Protein AF-A0A1C3VE33-F1 (afdb_monomer)

pLDDT: mean 73.62, std 24.29, range [30.8, 96.94]

Mean predicted aligned error: 16.31 Å

Structure (mmCIF, N/CA/C/O backbone):
data_AF-A0A1C3VE33-F1
#
_entry.id   AF-A0A1C3VE33-F1
#
loop_
_atom_site.group_PDB
_atom_site.id
_atom_site.type_symbol
_atom_site.label_atom_id
_atom_site.label_alt_id
_atom_site.label_comp_id
_atom_site.label_asym_id
_atom_site.label_entity_id
_atom_site.label_seq_id
_atom_site.pdbx_PDB_ins_code
_atom_site.Cartn_x
_atom_site.Cartn_y
_atom_site.Cartn_z
_atom_site.occupancy
_atom_site.B_iso_or_equiv
_atom_site.auth_seq_id
_atom_site.auth_comp_id
_atom_site.auth_asym_id
_atom_site.auth_atom_id
_atom_site.pdbx_PDB_model_num
ATOM 1 N N . MET A 1 1 ? -16.457 -11.056 6.635 1.00 64.19 1 MET A N 1
ATOM 2 C CA . MET A 1 1 ? -15.961 -9.677 6.479 1.00 64.19 1 MET A CA 1
ATOM 3 C C . MET A 1 1 ? -16.441 -9.093 5.156 1.00 64.19 1 MET A C 1
ATOM 5 O O . MET A 1 1 ? -16.398 -9.796 4.153 1.00 64.19 1 MET A O 1
ATOM 9 N N . ARG A 1 2 ? -16.876 -7.827 5.147 1.00 84.69 2 ARG A N 1
ATOM 10 C CA . ARG A 1 2 ? -17.023 -7.018 3.928 1.00 84.69 2 ARG A CA 1
ATOM 11 C C . ARG A 1 2 ? -16.280 -5.701 4.149 1.00 84.69 2 ARG A C 1
ATOM 13 O O . ARG A 1 2 ? -16.686 -4.940 5.015 1.00 84.69 2 ARG A O 1
ATOM 20 N N . VAL A 1 3 ? -15.225 -5.461 3.381 1.00 91.50 3 VAL A N 1
ATOM 21 C CA . VAL A 1 3 ? -14.488 -4.187 3.340 1.00 91.50 3 VAL A CA 1
ATOM 22 C C . VAL A 1 3 ? -14.516 -3.704 1.902 1.00 91.50 3 VAL A C 1
ATOM 24 O O . VAL A 1 3 ? -14.517 -4.529 0.980 1.00 91.50 3 VAL A O 1
ATOM 27 N N . LYS A 1 4 ? -14.608 -2.391 1.683 1.00 94.19 4 LYS A N 1
ATOM 28 C CA . LYS A 1 4 ? -14.566 -1.861 0.321 1.00 94.19 4 LYS A CA 1
ATOM 29 C C . LYS A 1 4 ? -13.131 -1.925 -0.179 1.00 94.19 4 LYS A C 1
ATOM 31 O O . LYS A 1 4 ? -12.193 -1.649 0.557 1.00 94.19 4 LYS A O 1
ATOM 36 N N . PHE A 1 5 ? -12.971 -2.223 -1.463 1.00 94.62 5 PHE A N 1
ATOM 37 C CA . PHE A 1 5 ? -11.652 -2.206 -2.091 1.00 94.62 5 PHE A CA 1
ATOM 38 C C . PHE A 1 5 ? -10.959 -0.843 -1.944 1.00 94.62 5 PHE A C 1
ATOM 40 O O . PHE A 1 5 ? -9.763 -0.808 -1.703 1.00 94.62 5 PHE A O 1
ATOM 47 N N . GLY A 1 6 ? -11.713 0.261 -2.023 1.00 96.31 6 GLY A N 1
ATOM 48 C CA . GLY A 1 6 ? -11.167 1.607 -1.824 1.00 96.31 6 GLY A CA 1
ATOM 49 C C . GLY A 1 6 ? -10.518 1.804 -0.452 1.00 96.31 6 GLY A C 1
ATOM 50 O O . GLY A 1 6 ? -9.450 2.396 -0.382 1.00 96.31 6 GLY A O 1
ATOM 51 N N . ASP A 1 7 ? -11.103 1.241 0.608 1.00 95.00 7 ASP A N 1
ATOM 52 C CA . ASP A 1 7 ? -10.560 1.357 1.968 1.00 95.00 7 ASP A CA 1
ATOM 53 C C . ASP A 1 7 ? -9.249 0.557 2.094 1.00 95.00 7 ASP A C 1
ATOM 55 O O . ASP A 1 7 ? -8.273 1.033 2.668 1.00 95.00 7 ASP A O 1
ATOM 59 N N . ILE A 1 8 ? -9.197 -0.639 1.490 1.00 95.19 8 ILE A N 1
ATOM 60 C CA . ILE A 1 8 ? -7.975 -1.458 1.429 1.00 95.19 8 ILE A CA 1
ATOM 61 C C . ILE A 1 8 ? -6.890 -0.778 0.589 1.00 95.19 8 ILE A C 1
ATOM 63 O O . ILE A 1 8 ? -5.727 -0.798 0.977 1.00 95.19 8 ILE A O 1
ATOM 67 N N . LEU A 1 9 ? -7.255 -0.178 -0.548 1.00 94.81 9 LEU A N 1
ATOM 68 C CA . LEU A 1 9 ? -6.316 0.532 -1.413 1.00 94.81 9 LEU A CA 1
ATOM 69 C C . LEU A 1 9 ? -5.712 1.737 -0.693 1.00 94.81 9 LEU A C 1
ATOM 71 O O . LEU A 1 9 ? -4.499 1.901 -0.715 1.00 94.81 9 LEU A O 1
ATOM 75 N N . GLN A 1 10 ? -6.534 2.528 -0.005 1.00 93.81 10 GLN A N 1
ATOM 76 C CA . GLN A 1 10 ? -6.047 3.637 0.809 1.00 93.81 10 GLN A CA 1
ATOM 77 C C . GLN A 1 10 ? -5.071 3.137 1.884 1.00 93.81 10 GLN A C 1
ATOM 79 O O . GLN A 1 10 ? -3.992 3.694 2.056 1.00 93.81 10 GLN A O 1
ATOM 84 N N . ALA A 1 11 ? -5.405 2.051 2.580 1.00 94.38 11 ALA A N 1
ATOM 85 C CA . ALA A 1 11 ? -4.533 1.490 3.606 1.00 94.38 11 ALA A CA 1
ATOM 86 C C . ALA 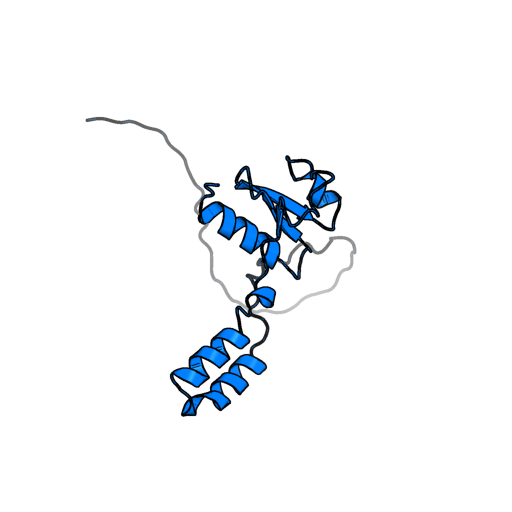A 1 11 ? -3.218 0.917 3.048 1.00 94.38 11 ALA A C 1
ATOM 88 O O . ALA A 1 11 ? -2.178 1.018 3.702 1.00 94.38 11 ALA A O 1
ATOM 89 N N . PHE A 1 12 ? -3.249 0.361 1.833 1.00 94.56 12 PHE A N 1
ATOM 90 C CA . PHE A 1 12 ? -2.055 -0.024 1.081 1.00 94.56 12 PHE A CA 1
ATOM 91 C C . PHE A 1 12 ? -1.199 1.199 0.736 1.00 94.56 12 PHE A C 1
ATOM 93 O O . PHE A 1 12 ? 0.005 1.175 0.965 1.00 94.56 12 PHE A O 1
ATOM 100 N N . GLU A 1 13 ? -1.810 2.281 0.245 1.00 92.44 13 GLU A N 1
ATOM 101 C CA . GLU A 1 13 ? -1.097 3.525 -0.059 1.00 92.44 13 GLU A CA 1
ATOM 102 C C . GLU A 1 13 ? -0.367 4.051 1.178 1.00 92.44 13 GLU A C 1
ATOM 104 O O . GLU A 1 13 ? 0.803 4.391 1.067 1.00 92.44 13 GLU A O 1
ATOM 109 N N . PHE A 1 14 ? -0.996 4.030 2.360 1.00 91.50 14 PHE A N 1
ATOM 110 C CA . PHE A 1 14 ? -0.343 4.417 3.616 1.00 91.50 14 PHE A CA 1
ATOM 111 C C . PHE A 1 14 ? 0.820 3.497 4.010 1.00 91.50 14 PHE A C 1
ATOM 113 O O . PHE A 1 14 ? 1.886 4.003 4.364 1.00 91.50 14 PHE A O 1
ATOM 120 N N . ALA A 1 15 ? 0.659 2.174 3.893 1.00 90.88 15 ALA A N 1
ATOM 121 C CA . ALA A 1 15 ? 1.753 1.222 4.123 1.00 90.88 15 ALA A CA 1
ATOM 122 C C . ALA A 1 15 ? 2.933 1.437 3.150 1.00 90.88 15 ALA A C 1
ATOM 124 O O . ALA A 1 15 ? 4.096 1.178 3.476 1.00 90.88 15 ALA A O 1
ATOM 125 N N . ASP A 1 16 ? 2.650 1.959 1.954 1.00 89.94 16 ASP A N 1
ATOM 126 C CA . ASP A 1 16 ? 3.633 2.177 0.896 1.00 89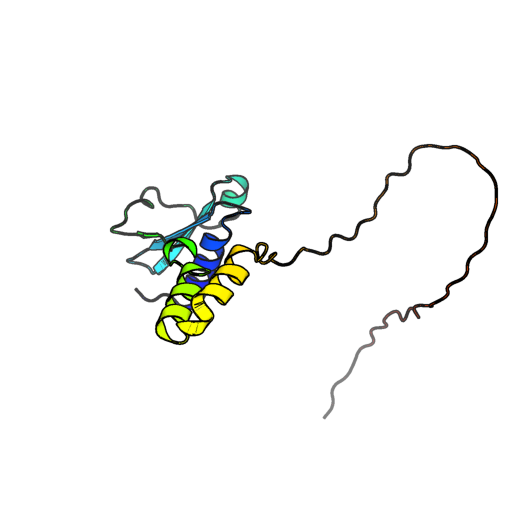.94 16 ASP A CA 1
ATOM 127 C C . ASP A 1 16 ? 4.335 3.550 0.937 1.00 89.94 16 ASP A C 1
ATOM 129 O O . ASP A 1 16 ? 5.292 3.775 0.197 1.00 89.94 16 ASP A O 1
ATOM 133 N N . ILE A 1 17 ? 3.968 4.451 1.863 1.00 83.50 17 ILE A N 1
ATOM 134 C CA . ILE A 1 17 ? 4.669 5.745 2.086 1.00 83.50 17 ILE A CA 1
ATOM 135 C C . ILE A 1 17 ? 6.098 5.548 2.657 1.00 83.50 17 ILE A C 1
ATOM 137 O O . ILE A 1 17 ? 6.853 6.509 2.841 1.00 83.50 17 ILE A O 1
ATOM 141 N N . SER A 1 18 ? 6.499 4.289 2.863 1.00 66.56 18 SER A N 1
ATOM 142 C CA . SER A 1 18 ? 7.839 3.782 3.174 1.00 66.56 18 SER A CA 1
ATOM 143 C C . SER A 1 18 ? 8.987 4.616 2.564 1.00 66.56 18 SER A C 1
ATOM 145 O O . SER A 1 18 ? 9.465 4.354 1.455 1.00 66.56 18 SER A O 1
ATOM 147 N N . GLY A 1 19 ? 9.476 5.610 3.312 1.00 66.00 19 GLY A N 1
ATOM 148 C CA . GLY A 1 19 ? 10.522 6.547 2.876 1.00 66.00 19 GLY A CA 1
ATOM 149 C C . GLY A 1 19 ? 10.347 7.983 3.380 1.00 66.00 19 GLY A C 1
ATOM 150 O O . GLY A 1 19 ? 11.313 8.744 3.370 1.00 66.00 19 GLY A O 1
ATOM 151 N N . ILE A 1 20 ? 9.144 8.345 3.835 1.00 73.00 20 ILE A N 1
ATOM 152 C CA . ILE A 1 20 ? 8.879 9.610 4.546 1.00 73.00 20 ILE A CA 1
ATOM 153 C C . ILE A 1 20 ? 8.529 9.316 6.007 1.00 73.00 20 ILE A C 1
ATOM 155 O O . ILE A 1 20 ? 9.088 9.939 6.905 1.00 73.00 20 ILE A O 1
ATOM 159 N N . VAL A 1 21 ? 7.640 8.345 6.223 1.00 82.50 21 VAL A N 1
ATOM 160 C CA . VAL A 1 21 ? 7.182 7.868 7.533 1.00 82.50 21 VAL A CA 1
ATOM 161 C C . VAL A 1 21 ? 6.996 6.357 7.443 1.00 82.50 21 VAL A C 1
ATOM 163 O O . VAL A 1 21 ? 6.534 5.856 6.415 1.00 82.50 21 VAL A O 1
ATOM 166 N N . GLU A 1 22 ? 7.355 5.632 8.498 1.00 87.56 22 GLU A N 1
ATOM 167 C CA . GLU A 1 22 ? 7.027 4.214 8.630 1.00 87.56 22 GLU A CA 1
ATOM 168 C C . GLU A 1 22 ? 5.599 4.072 9.172 1.00 87.56 22 GLU A C 1
ATOM 170 O O . GLU A 1 22 ? 5.289 4.514 10.280 1.00 87.56 22 GLU A O 1
ATOM 175 N N . CYS A 1 23 ? 4.719 3.493 8.355 1.00 91.06 23 CYS A N 1
ATOM 176 C CA . CYS A 1 23 ? 3.327 3.229 8.695 1.00 91.06 23 CYS A CA 1
ATOM 177 C C . CYS A 1 23 ? 3.025 1.753 8.432 1.00 91.06 23 CYS A C 1
ATOM 179 O O . CYS A 1 23 ? 3.227 1.259 7.321 1.00 91.06 23 CYS A O 1
ATOM 181 N N . ARG A 1 24 ? 2.539 1.045 9.450 1.00 92.50 24 ARG A N 1
ATOM 182 C CA . ARG A 1 24 ? 1.988 -0.304 9.319 1.00 92.50 24 ARG A CA 1
ATOM 183 C C . ARG A 1 24 ? 0.476 -0.215 9.376 1.00 92.50 24 ARG A C 1
ATOM 185 O O . ARG A 1 24 ? -0.077 0.418 10.270 1.00 92.50 24 ARG A O 1
ATOM 192 N N . THR A 1 25 ? -0.198 -0.856 8.431 1.00 94.56 25 THR A N 1
ATOM 193 C CA . THR A 1 25 ? -1.660 -0.864 8.384 1.00 94.56 25 THR A CA 1
ATOM 194 C C . THR A 1 25 ? -2.184 -2.279 8.563 1.00 94.56 25 THR A C 1
ATOM 196 O O . THR A 1 25 ? -1.612 -3.246 8.059 1.00 94.56 25 THR A O 1
ATOM 199 N N . PHE A 1 26 ? -3.266 -2.413 9.324 1.00 95.44 26 PHE A N 1
ATOM 200 C CA . PHE A 1 26 ? -3.821 -3.702 9.726 1.00 95.44 26 PHE A CA 1
ATOM 201 C C . PHE A 1 26 ? -5.314 -3.738 9.444 1.00 95.44 26 PHE A C 1
ATOM 203 O O . PHE A 1 26 ? -6.023 -2.790 9.760 1.00 95.44 26 PHE A O 1
ATOM 210 N N . VAL A 1 27 ? -5.821 -4.847 8.912 1.00 95.56 27 VAL A N 1
ATOM 211 C CA . VAL A 1 27 ? -7.260 -5.083 8.756 1.00 95.56 27 VAL A CA 1
ATOM 212 C C . VAL A 1 27 ? -7.731 -6.180 9.707 1.00 95.56 27 VAL A C 1
ATOM 214 O O . VAL A 1 27 ? -7.233 -7.305 9.694 1.00 95.56 27 VAL A O 1
ATOM 217 N N . CYS A 1 28 ? -8.733 -5.882 10.531 1.00 95.12 28 CYS A N 1
ATOM 218 C CA . CYS A 1 28 ? -9.346 -6.861 11.422 1.00 95.12 28 CYS A CA 1
ATOM 219 C C . CYS A 1 28 ? -10.165 -7.876 10.619 1.00 95.12 28 CYS A C 1
ATOM 221 O O . CYS A 1 28 ? -11.164 -7.521 9.996 1.00 95.12 28 CYS A O 1
ATOM 223 N N . ARG A 1 29 ? -9.806 -9.159 10.703 1.00 93.19 29 ARG A N 1
ATOM 224 C CA . ARG A 1 29 ? -10.397 -10.308 9.993 1.00 93.19 29 ARG A CA 1
ATOM 225 C C . ARG A 1 29 ? -11.888 -10.516 10.276 1.00 93.19 29 ARG A C 1
ATOM 227 O O . ARG A 1 29 ? -12.617 -11.064 9.444 1.00 93.19 29 ARG A O 1
ATOM 234 N N . GLN A 1 30 ? -12.349 -10.059 11.436 1.00 92.50 30 GLN A N 1
ATOM 235 C CA . GLN A 1 30 ? -13.725 -10.229 11.892 1.00 92.50 30 GLN A CA 1
ATOM 236 C C . GLN A 1 30 ? -14.611 -9.053 11.468 1.00 92.50 30 GLN A C 1
ATOM 238 O O . GLN A 1 30 ? -15.656 -9.262 10.845 1.00 92.50 30 GLN A O 1
ATOM 243 N N . THR A 1 31 ? -14.176 -7.823 11.755 1.00 92.62 31 THR A N 1
ATOM 244 C CA . THR A 1 31 ? -14.980 -6.605 11.560 1.00 92.62 31 THR A CA 1
ATOM 245 C C . THR A 1 31 ? -14.742 -5.945 10.206 1.00 92.62 31 THR A C 1
ATOM 247 O O . THR A 1 31 ? -15.655 -5.334 9.657 1.00 92.62 31 THR A O 1
ATOM 250 N N . GLY A 1 32 ? -13.546 -6.101 9.637 1.00 92.75 32 GLY A N 1
ATOM 251 C CA . GLY A 1 32 ? -13.097 -5.356 8.465 1.00 92.75 32 GLY A CA 1
ATOM 252 C C . GLY A 1 32 ? -12.607 -3.938 8.771 1.00 92.75 32 GLY A C 1
ATOM 253 O O . GLY A 1 32 ? -12.319 -3.192 7.841 1.00 92.75 32 GLY A O 1
ATOM 254 N N . LYS A 1 33 ? -12.518 -3.556 10.050 1.00 94.06 33 LYS A N 1
ATOM 255 C CA . LYS A 1 33 ? -11.943 -2.271 10.461 1.00 94.06 33 LYS A CA 1
ATOM 256 C C . LYS A 1 33 ? -10.447 -2.237 10.141 1.00 94.06 33 LYS A C 1
ATOM 258 O O . LYS A 1 33 ? -9.777 -3.262 10.280 1.00 94.06 33 LYS A O 1
ATOM 263 N N . ILE A 1 34 ? -9.962 -1.079 9.707 1.00 94.88 34 ILE A N 1
ATOM 264 C CA . ILE A 1 34 ? -8.559 -0.839 9.374 1.00 94.88 34 ILE A CA 1
ATOM 265 C C . ILE A 1 34 ? -7.949 0.028 10.473 1.00 94.88 34 ILE A C 1
ATOM 267 O O . ILE A 1 34 ? -8.594 0.976 10.906 1.00 94.88 34 ILE A O 1
ATOM 271 N N . TYR A 1 35 ? -6.740 -0.313 10.902 1.00 95.19 35 TYR A N 1
ATOM 272 C CA . TYR A 1 35 ? -5.958 0.409 11.900 1.00 95.19 35 TYR A CA 1
ATOM 273 C C . TYR A 1 35 ? -4.633 0.859 11.294 1.00 95.19 35 TYR A C 1
ATOM 275 O O . TYR A 1 35 ? -4.039 0.125 10.494 1.00 95.19 35 TYR A O 1
ATOM 283 N N . TYR A 1 36 ? -4.166 2.035 11.706 1.00 93.50 36 TYR A N 1
ATOM 284 C CA . TYR A 1 36 ? -2.916 2.631 11.251 1.00 93.50 36 TYR A CA 1
ATOM 285 C C . TYR A 1 36 ? -1.966 2.798 12.432 1.00 93.50 36 TYR A C 1
ATOM 287 O O . TYR A 1 36 ? -2.275 3.482 13.405 1.00 93.50 36 TYR A O 1
ATOM 295 N N . GLN A 1 37 ? -0.804 2.167 12.331 1.00 92.56 37 GLN A N 1
ATOM 296 C CA . GLN A 1 37 ? 0.276 2.276 13.295 1.00 92.56 37 GLN A CA 1
ATOM 297 C C . GLN A 1 37 ? 1.410 3.080 12.673 1.00 92.56 37 GLN A C 1
ATOM 299 O O . GLN A 1 37 ? 2.037 2.637 11.710 1.00 92.56 37 GLN A O 1
ATOM 304 N N . PHE A 1 38 ? 1.680 4.250 13.224 1.00 90.88 38 PHE A N 1
ATOM 305 C CA . PHE A 1 38 ? 2.808 5.085 12.847 1.00 90.88 38 PHE A CA 1
ATOM 306 C C . PHE A 1 38 ? 3.943 4.878 13.844 1.00 90.88 38 PHE A C 1
ATOM 308 O O . PHE A 1 38 ? 3.710 4.793 15.045 1.00 90.88 38 PHE A O 1
ATOM 315 N N . ASP A 1 39 ? 5.181 4.835 13.356 1.00 88.06 39 ASP A N 1
ATOM 316 C CA . ASP A 1 39 ? 6.361 4.769 14.235 1.00 88.06 39 ASP A CA 1
ATOM 317 C C . ASP A 1 39 ? 6.602 6.093 14.993 1.00 88.06 39 ASP A C 1
ATOM 319 O O . ASP A 1 39 ? 7.336 6.149 15.975 1.00 88.06 39 ASP A O 1
ATOM 323 N N . GLN A 1 40 ? 5.974 7.186 14.545 1.00 86.62 40 GLN A N 1
ATOM 324 C CA . GLN A 1 40 ? 6.078 8.495 15.184 1.00 86.62 40 GLN A CA 1
ATOM 325 C C . GLN A 1 40 ? 4.828 8.804 16.018 1.00 86.62 40 GLN A C 1
ATOM 327 O O . GLN A 1 40 ? 3.739 8.966 15.464 1.00 86.62 40 GLN A O 1
ATOM 332 N N . ASP A 1 41 ? 5.005 8.981 17.331 1.00 85.00 41 ASP A N 1
ATOM 333 C CA . ASP A 1 41 ? 3.914 9.251 18.284 1.00 85.00 41 ASP A CA 1
ATOM 334 C C . ASP A 1 41 ? 3.051 10.461 17.887 1.00 85.00 41 ASP A C 1
ATOM 336 O O . ASP A 1 41 ? 1.828 10.422 17.968 1.00 85.00 41 ASP A O 1
ATOM 340 N N . ASN A 1 42 ? 3.673 11.528 17.376 1.00 87.38 42 ASN A N 1
ATOM 341 C CA . ASN A 1 42 ? 2.965 12.736 16.939 1.00 87.38 42 ASN A CA 1
ATOM 342 C C . ASN A 1 42 ? 2.023 12.504 15.745 1.00 87.38 42 ASN A C 1
ATOM 344 O O . ASN A 1 42 ? 1.104 13.292 15.543 1.00 87.38 42 ASN A O 1
ATOM 348 N N . LEU A 1 43 ? 2.280 11.480 14.927 1.00 86.56 43 LEU A N 1
ATOM 349 C CA . LEU A 1 43 ? 1.388 11.054 13.853 1.00 86.56 43 LEU A CA 1
ATOM 350 C C . LEU A 1 43 ? 0.353 10.061 14.374 1.00 86.56 43 LEU A C 1
ATOM 352 O O . LEU A 1 43 ? -0.780 10.089 13.906 1.00 86.56 43 LEU A O 1
ATOM 356 N N . GLN A 1 44 ? 0.718 9.227 15.349 1.00 90.56 44 GLN A N 1
ATOM 357 C CA . GLN A 1 44 ? -0.217 8.309 15.990 1.00 90.56 44 GLN A CA 1
ATOM 358 C C . GLN A 1 44 ? -1.344 9.054 16.721 1.00 90.56 44 GLN A C 1
ATOM 360 O O . GLN A 1 44 ? -2.486 8.619 16.655 1.00 90.56 44 GLN A O 1
ATOM 365 N N . GLU A 1 45 ? -1.056 10.203 17.342 1.00 86.00 45 GLU A N 1
ATOM 366 C CA . GLU A 1 45 ? -2.062 11.078 17.973 1.00 86.00 45 GLU A CA 1
ATOM 367 C C . GLU A 1 45 ? -3.068 11.698 16.983 1.00 86.00 45 GLU A C 1
ATOM 369 O O . GLU A 1 45 ? -4.099 12.221 17.405 1.00 86.00 45 GLU A O 1
ATOM 374 N N . LEU A 1 46 ? -2.772 11.686 15.676 1.00 85.75 46 LEU A N 1
ATOM 375 C CA . LEU A 1 46 ? -3.694 12.155 14.633 1.00 85.75 46 LEU A CA 1
ATOM 376 C C . LEU A 1 46 ? -4.698 11.077 14.209 1.00 85.75 46 LEU A C 1
ATOM 378 O O . LEU A 1 46 ? -5.628 11.389 13.466 1.00 85.75 46 LEU A O 1
ATOM 382 N N . GLU A 1 47 ? -4.483 9.828 14.625 1.00 86.50 47 GLU A N 1
ATOM 383 C CA . GLU A 1 47 ? -5.463 8.758 14.475 1.00 86.50 47 GLU A CA 1
ATOM 384 C C . GLU A 1 47 ? -6.535 8.913 15.563 1.00 86.50 47 GLU A C 1
ATOM 386 O O . GLU A 1 47 ? -6.230 9.015 16.751 1.00 86.50 47 GLU A O 1
ATOM 391 N N . ASP A 1 48 ? -7.797 8.933 15.143 1.00 81.75 48 ASP A N 1
ATOM 392 C CA . ASP A 1 48 ? -8.954 8.960 16.035 1.00 81.75 48 ASP A CA 1
ATOM 393 C C . ASP A 1 48 ? -9.148 7.604 16.748 1.00 81.75 48 ASP A C 1
ATOM 395 O O . ASP A 1 48 ? -9.728 7.541 17.836 1.00 81.75 48 ASP A O 1
ATOM 399 N N . ASP A 1 49 ? -8.690 6.510 16.135 1.00 83.56 49 ASP A N 1
ATOM 400 C CA . ASP A 1 49 ? -8.818 5.147 16.626 1.00 83.56 49 ASP A CA 1
ATOM 401 C C . ASP A 1 49 ? -7.557 4.680 17.368 1.00 83.56 49 ASP A C 1
ATOM 403 O O . ASP A 1 49 ? -6.479 4.502 16.798 1.00 83.56 49 ASP A O 1
ATOM 407 N N . GLU A 1 50 ? -7.724 4.382 18.657 1.00 87.06 50 GLU A N 1
ATOM 408 C CA . GLU A 1 50 ? -6.679 3.760 19.469 1.00 87.06 50 GLU A CA 1
ATOM 409 C C . GLU A 1 50 ? -6.349 2.347 18.960 1.00 87.06 50 GLU A C 1
ATOM 411 O O . GLU A 1 50 ? -7.235 1.552 18.609 1.00 87.06 50 GLU A O 1
ATOM 416 N N . LEU A 1 51 ? -5.052 2.031 18.935 1.00 91.56 51 LEU A N 1
ATOM 417 C CA . LEU A 1 51 ? -4.572 0.713 18.548 1.00 91.56 51 LEU A CA 1
ATOM 418 C C . LEU A 1 51 ? -4.946 -0.328 19.618 1.00 91.56 51 LEU A C 1
ATOM 420 O O . LEU A 1 51 ? -4.631 -0.133 20.790 1.00 91.56 51 LEU A O 1
ATOM 424 N N . PRO A 1 52 ? -5.561 -1.460 19.242 1.00 93.06 52 PRO A N 1
ATOM 425 C CA . PRO A 1 52 ? -5.808 -2.555 20.173 1.00 93.06 52 PRO A CA 1
ATOM 426 C C . PRO A 1 52 ? -4.504 -3.141 20.734 1.00 93.06 52 PRO A C 1
ATOM 428 O O . PRO A 1 52 ? -3.549 -3.351 19.987 1.00 93.06 52 PRO A O 1
ATOM 431 N N . ASP A 1 53 ? -4.499 -3.530 22.013 1.00 92.12 53 ASP A N 1
ATOM 432 C CA . ASP A 1 53 ? -3.354 -4.210 22.650 1.00 92.12 53 ASP A CA 1
ATOM 433 C C . ASP A 1 53 ? -2.975 -5.537 21.960 1.00 92.12 53 ASP A C 1
ATOM 435 O O . ASP A 1 53 ? -1.851 -6.021 22.084 1.00 92.12 53 ASP A O 1
ATOM 439 N N . ASP A 1 54 ? -3.923 -6.155 21.246 1.00 94.50 54 ASP A N 1
ATOM 440 C CA . ASP A 1 54 ? -3.760 -7.433 20.553 1.00 94.50 54 ASP A CA 1
ATOM 441 C C . ASP A 1 54 ? -3.525 -7.297 19.039 1.00 94.50 54 ASP A C 1
ATOM 443 O O . ASP A 1 54 ? -3.711 -8.269 18.308 1.00 94.50 54 ASP A O 1
ATOM 447 N N . ILE A 1 55 ? -3.109 -6.120 18.557 1.00 93.88 55 ILE A N 1
ATOM 448 C CA . ILE A 1 55 ? -2.931 -5.826 17.123 1.00 93.88 55 ILE A CA 1
ATOM 449 C C . ILE A 1 55 ? -1.965 -6.782 16.398 1.00 93.88 55 ILE A C 1
ATOM 451 O O . ILE A 1 55 ? -2.145 -7.063 15.215 1.00 93.88 55 ILE A O 1
ATOM 455 N N . GLU A 1 56 ? -0.986 -7.332 17.120 1.00 92.38 56 GLU A N 1
ATOM 456 C CA . GLU A 1 56 ? 0.017 -8.281 16.610 1.00 92.38 56 GLU A CA 1
ATOM 457 C C . GLU A 1 56 ? -0.534 -9.720 16.455 1.00 92.38 56 GLU A C 1
ATOM 459 O O . GLU A 1 56 ? 0.171 -10.627 16.013 1.00 92.38 56 GLU A O 1
ATOM 464 N N . ASP A 1 57 ? -1.795 -9.977 16.825 1.00 95.38 57 ASP A N 1
ATOM 465 C CA . ASP A 1 57 ? -2.443 -11.279 16.637 1.00 95.38 57 ASP A CA 1
ATOM 466 C C . ASP A 1 57 ? -2.825 -11.498 15.159 1.00 95.38 57 ASP A C 1
ATOM 468 O O . ASP A 1 57 ? -3.922 -11.141 14.719 1.00 95.38 57 ASP A O 1
ATOM 472 N N . GLU A 1 58 ? -1.950 -12.164 14.398 1.00 92.56 58 GLU A N 1
ATOM 473 C CA . GLU A 1 58 ? -2.147 -12.515 12.976 1.00 92.56 58 GLU A CA 1
ATOM 474 C C . GLU A 1 58 ? -3.422 -13.351 12.697 1.00 92.56 58 GLU A C 1
ATOM 476 O O . GLU A 1 58 ? -3.925 -13.448 11.564 1.00 92.56 58 GLU A O 1
ATOM 481 N N . THR A 1 59 ? -3.988 -13.994 13.726 1.00 94.06 59 THR A N 1
ATOM 482 C CA . THR A 1 59 ? -5.247 -14.738 13.581 1.00 94.06 59 THR A CA 1
ATOM 483 C C . THR A 1 59 ? -6.454 -13.804 13.517 1.00 94.06 59 THR A C 1
ATOM 485 O O . THR A 1 59 ? -7.458 -14.137 12.876 1.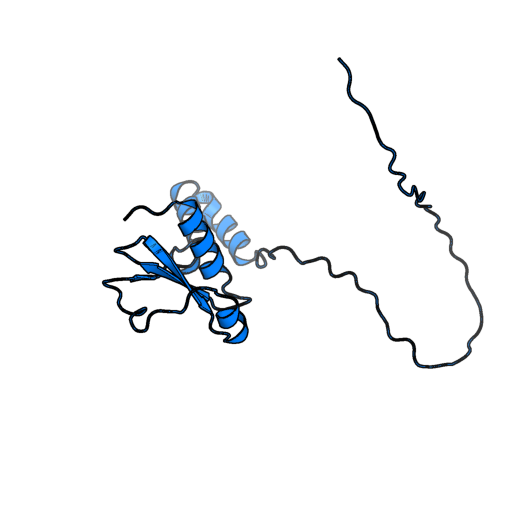00 94.06 59 THR A O 1
ATOM 488 N N . LYS A 1 60 ? -6.348 -12.615 14.123 1.00 94.69 60 LYS A N 1
ATOM 489 C CA . LYS A 1 60 ? -7.395 -11.588 14.180 1.00 94.69 60 LYS A CA 1
ATOM 490 C C . LYS A 1 60 ? -7.151 -10.437 13.230 1.00 94.69 60 LYS A C 1
ATOM 492 O O . LYS A 1 60 ? -8.123 -9.929 12.678 1.00 94.69 60 LYS A O 1
ATOM 497 N N . TYR A 1 61 ? -5.907 -10.046 13.019 1.00 96.12 61 TYR A N 1
ATOM 498 C CA . TYR A 1 61 ? -5.535 -8.925 12.173 1.00 96.12 61 TYR A CA 1
ATOM 499 C C . TYR A 1 61 ? -4.651 -9.421 11.041 1.00 96.12 61 TYR A C 1
ATOM 501 O O . TYR A 1 61 ? -3.883 -10.364 11.185 1.00 96.12 61 TYR A O 1
ATOM 509 N N . LEU A 1 62 ? -4.812 -8.817 9.875 1.00 95.00 62 LEU A N 1
ATOM 510 C CA . LEU A 1 62 ? -3.940 -9.051 8.740 1.00 95.00 62 LEU A CA 1
ATOM 511 C C . LEU A 1 62 ? -3.212 -7.748 8.458 1.00 95.00 62 LEU A C 1
ATOM 513 O O . LEU A 1 62 ? -3.858 -6.740 8.168 1.00 95.00 62 LEU A O 1
ATOM 517 N N . GLN A 1 63 ? -1.887 -7.773 8.536 1.00 95.19 63 GLN A N 1
ATOM 518 C CA . GLN A 1 63 ? -1.084 -6.648 8.087 1.00 95.19 63 GLN A CA 1
ATOM 519 C C . GLN A 1 63 ? -1.225 -6.507 6.568 1.00 95.19 63 GLN A C 1
ATOM 521 O O . GLN A 1 63 ? -1.126 -7.489 5.826 1.00 95.19 63 GLN A O 1
ATOM 526 N N . ILE A 1 64 ? -1.487 -5.289 6.105 1.00 94.19 64 ILE A N 1
ATOM 527 C CA . ILE A 1 64 ? -1.532 -4.986 4.680 1.00 94.19 64 ILE A CA 1
ATOM 528 C C . ILE A 1 64 ? -0.083 -4.839 4.195 1.00 94.19 64 ILE A C 1
ATOM 530 O O . ILE A 1 64 ? 0.685 -4.074 4.784 1.00 94.19 64 ILE A O 1
ATOM 534 N N . PRO A 1 65 ? 0.307 -5.587 3.149 1.00 93.12 65 PRO A N 1
ATOM 535 C CA . PRO A 1 65 ? 1.662 -5.544 2.616 1.00 93.12 65 PRO A CA 1
ATOM 536 C C . PRO A 1 65 ? 1.949 -4.201 1.937 1.00 93.12 65 PRO A C 1
ATOM 538 O O . PRO A 1 65 ? 1.030 -3.536 1.460 1.00 93.12 65 PRO A O 1
ATOM 541 N N . ASN A 1 66 ? 3.223 -3.830 1.828 1.00 90.75 66 ASN A N 1
ATOM 542 C CA . ASN A 1 66 ? 3.655 -2.695 1.004 1.00 90.75 66 ASN A CA 1
ATOM 543 C C . ASN A 1 66 ? 4.025 -3.144 -0.429 1.00 90.75 66 ASN A C 1
ATOM 545 O O . ASN A 1 66 ? 3.948 -4.327 -0.777 1.00 90.75 66 ASN A O 1
ATOM 549 N N . SER A 1 67 ? 4.442 -2.206 -1.289 1.00 88.69 67 SER A N 1
ATOM 550 C CA . SER A 1 67 ? 4.840 -2.521 -2.670 1.00 88.69 67 SER A CA 1
ATOM 551 C C . SER A 1 67 ? 6.007 -3.500 -2.763 1.00 88.69 67 SER A C 1
ATOM 553 O O . SER A 1 67 ? 6.044 -4.298 -3.697 1.00 88.69 67 SER A O 1
ATOM 555 N N . ARG A 1 68 ? 6.943 -3.478 -1.808 1.00 86.94 68 ARG A N 1
ATOM 556 C CA . ARG A 1 68 ? 8.106 -4.377 -1.794 1.00 86.94 68 ARG A CA 1
ATOM 557 C C . ARG A 1 68 ? 7.695 -5.803 -1.465 1.00 86.94 68 ARG A C 1
ATOM 559 O O . ARG A 1 68 ? 8.167 -6.716 -2.128 1.00 86.94 68 ARG A O 1
ATOM 566 N N . ASP A 1 69 ? 6.791 -5.980 -0.508 1.00 90.06 69 ASP A N 1
ATOM 567 C CA . ASP A 1 69 ? 6.270 -7.298 -0.121 1.00 90.06 69 ASP A CA 1
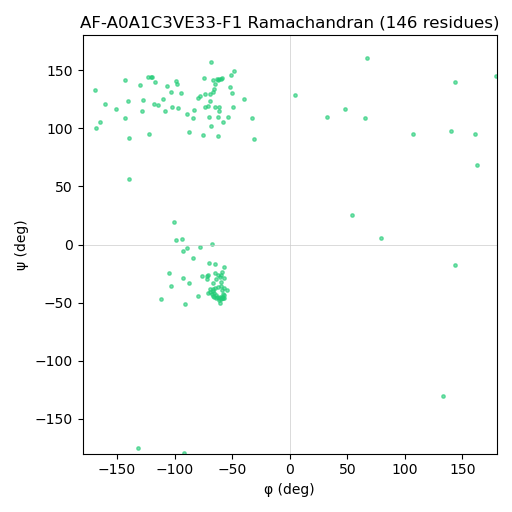ATOM 568 C C . ASP A 1 69 ? 5.482 -7.961 -1.263 1.00 90.06 69 ASP A C 1
ATOM 570 O O . ASP A 1 69 ? 5.437 -9.185 -1.376 1.00 90.06 69 ASP A O 1
ATOM 574 N N . LEU A 1 70 ? 4.861 -7.144 -2.120 1.00 90.56 70 LEU A N 1
ATOM 575 C CA . LEU A 1 70 ? 4.135 -7.585 -3.311 1.00 90.56 70 LEU A CA 1
ATOM 576 C C . LEU A 1 70 ? 4.994 -7.592 -4.589 1.00 90.56 70 LEU A C 1
ATOM 578 O O . LEU A 1 70 ? 4.457 -7.830 -5.673 1.00 90.56 70 LEU A O 1
ATOM 582 N N . ASP A 1 71 ? 6.297 -7.306 -4.490 1.00 89.50 71 ASP A N 1
ATOM 583 C CA . ASP A 1 71 ? 7.221 -7.206 -5.630 1.00 89.50 71 ASP A CA 1
ATOM 584 C C . ASP A 1 71 ? 6.757 -6.217 -6.731 1.00 89.50 71 ASP A C 1
ATOM 586 O O . ASP A 1 71 ? 7.135 -6.305 -7.910 1.00 89.50 71 ASP A O 1
ATOM 590 N N . LEU A 1 72 ? 5.946 -5.227 -6.346 1.00 86.81 72 LEU A N 1
ATOM 591 C CA . LEU A 1 72 ? 5.416 -4.194 -7.227 1.00 86.81 72 LEU A CA 1
ATOM 592 C C . LEU A 1 72 ? 6.535 -3.202 -7.565 1.00 86.81 72 LEU A C 1
ATOM 594 O O . LEU A 1 72 ? 7.112 -2.544 -6.703 1.00 86.81 72 LEU A O 1
ATOM 598 N N . GLY A 1 73 ? 6.873 -3.104 -8.851 1.00 86.88 73 GLY A N 1
ATOM 599 C CA . GLY A 1 73 ? 7.940 -2.234 -9.346 1.00 86.88 73 GLY A CA 1
ATOM 600 C C . GLY A 1 73 ? 8.867 -2.958 -10.314 1.00 86.88 73 GLY A C 1
ATOM 601 O O . GLY A 1 73 ? 8.411 -3.589 -11.268 1.00 86.88 73 GLY 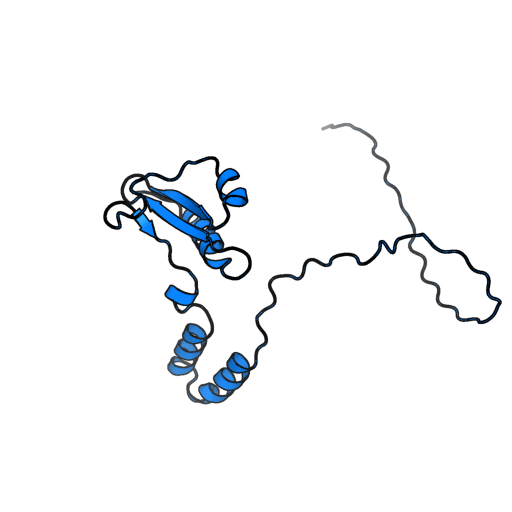A O 1
ATOM 602 N N . LYS A 1 74 ? 10.185 -2.855 -10.093 1.00 88.81 74 LYS A N 1
ATOM 603 C CA . LYS A 1 74 ? 11.185 -3.463 -10.988 1.00 88.81 74 LYS A CA 1
ATOM 604 C C . LYS A 1 74 ? 11.003 -4.982 -11.132 1.00 88.81 74 LYS A C 1
ATOM 606 O O . LYS A 1 74 ? 11.020 -5.429 -12.277 1.00 88.81 74 LYS A O 1
ATOM 611 N N . PRO A 1 75 ? 10.800 -5.773 -10.056 1.00 91.00 75 PRO A N 1
ATOM 612 C CA . PRO A 1 75 ? 10.615 -7.217 -10.198 1.00 91.00 75 PRO A CA 1
ATOM 613 C C . PRO A 1 75 ? 9.439 -7.566 -11.118 1.00 91.00 75 PRO A C 1
ATOM 615 O O . PRO A 1 75 ? 9.618 -8.348 -12.051 1.00 91.00 75 PRO A O 1
ATOM 618 N N . LEU A 1 76 ? 8.290 -6.903 -10.940 1.00 93.06 76 LEU A N 1
ATOM 619 C CA . LEU A 1 76 ? 7.118 -7.067 -11.803 1.00 93.06 76 LEU A CA 1
ATOM 620 C C . LEU A 1 76 ? 7.403 -6.717 -13.273 1.00 93.06 76 LEU A C 1
ATOM 622 O O . LEU A 1 76 ? 7.068 -7.495 -14.165 1.00 93.06 76 LEU A O 1
ATOM 626 N N . VAL A 1 77 ? 8.054 -5.578 -13.540 1.00 92.31 77 VAL A N 1
ATOM 627 C CA . VAL A 1 77 ? 8.413 -5.164 -14.912 1.00 92.31 77 VAL A CA 1
ATOM 628 C C . VAL A 1 77 ? 9.329 -6.195 -15.573 1.00 92.31 77 VAL A C 1
ATOM 630 O O . VAL A 1 77 ? 9.108 -6.579 -16.720 1.00 92.31 77 VAL A O 1
ATOM 633 N N . ILE A 1 78 ? 10.341 -6.680 -14.851 1.00 92.31 78 ILE A N 1
ATOM 634 C CA . ILE A 1 78 ? 11.278 -7.684 -15.365 1.00 92.31 78 ILE A CA 1
ATOM 635 C C . ILE A 1 78 ? 10.584 -9.028 -15.608 1.00 92.31 78 ILE A C 1
ATOM 637 O O . ILE A 1 78 ? 10.860 -9.669 -16.622 1.00 92.31 78 ILE A O 1
ATOM 641 N N . ALA A 1 79 ? 9.682 -9.451 -14.718 1.00 93.25 79 ALA A N 1
ATOM 642 C CA . ALA A 1 79 ? 8.899 -10.671 -14.895 1.00 93.25 79 ALA A CA 1
ATOM 643 C C . ALA A 1 79 ? 8.017 -10.592 -16.151 1.00 93.25 79 ALA A C 1
ATOM 645 O O . ALA A 1 79 ? 8.050 -11.504 -16.974 1.00 93.25 79 ALA A O 1
ATOM 646 N N . PHE A 1 80 ? 7.324 -9.466 -16.343 1.00 94.94 80 PHE A N 1
ATOM 647 C CA . PHE A 1 80 ? 6.493 -9.218 -17.519 1.00 94.94 80 PHE A CA 1
ATOM 648 C C . PHE A 1 80 ? 7.305 -9.249 -18.823 1.00 94.94 80 PHE A C 1
ATOM 650 O O . PHE A 1 80 ? 6.964 -9.966 -19.762 1.00 94.94 80 PHE A O 1
ATOM 657 N N . VAL A 1 81 ? 8.420 -8.517 -18.889 1.00 96.38 81 VAL A N 1
ATOM 658 C CA . VAL A 1 81 ? 9.254 -8.462 -20.103 1.00 96.38 81 VAL A CA 1
ATOM 659 C C . VAL A 1 81 ? 9.880 -9.815 -20.411 1.00 96.38 81 VAL A C 1
ATOM 661 O O . VAL A 1 81 ? 9.935 -10.214 -21.568 1.00 96.38 81 VAL A O 1
ATOM 664 N N . ARG A 1 82 ? 10.290 -10.575 -19.393 1.00 94.50 82 ARG A N 1
ATOM 665 C CA . ARG A 1 82 ? 10.814 -11.930 -19.591 1.00 94.50 82 ARG A CA 1
ATOM 666 C C . ARG A 1 82 ? 9.795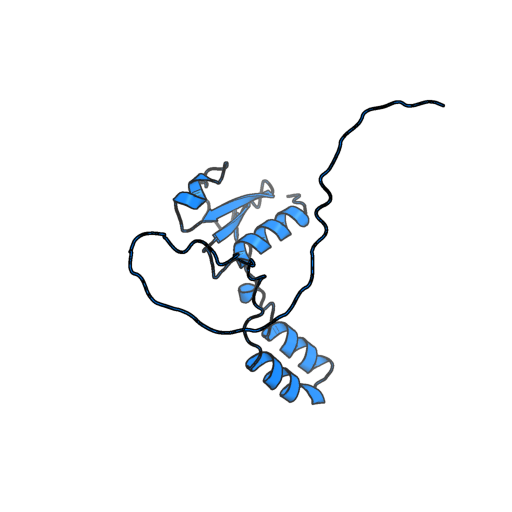 -12.862 -20.257 1.00 94.50 82 ARG A C 1
ATOM 668 O O . ARG A 1 82 ? 10.206 -13.733 -21.019 1.00 94.50 82 ARG A O 1
ATOM 675 N N . GLU A 1 83 ? 8.509 -12.709 -19.952 1.00 96.69 83 GLU A N 1
ATOM 676 C CA . GLU A 1 83 ? 7.443 -13.549 -20.504 1.00 96.69 83 GLU A CA 1
ATOM 677 C C . GLU A 1 83 ? 7.040 -13.126 -21.923 1.00 96.69 83 GLU A C 1
ATOM 679 O O . GLU A 1 83 ? 6.910 -13.978 -22.801 1.00 96.69 83 GLU A O 1
ATOM 684 N N . PHE A 1 84 ? 6.890 -11.821 -22.170 1.00 96.94 84 PHE A N 1
ATOM 685 C CA . PHE A 1 84 ? 6.302 -11.319 -23.419 1.00 96.94 84 PHE A CA 1
ATOM 686 C C . PHE A 1 84 ? 7.309 -10.728 -24.416 1.00 96.94 84 PHE A C 1
ATOM 688 O O . PHE A 1 84 ? 7.026 -10.694 -25.612 1.00 96.94 84 PHE A O 1
ATOM 695 N N . LEU A 1 85 ? 8.472 -10.262 -23.954 1.00 95.69 85 LEU A N 1
ATOM 696 C CA . LEU A 1 85 ? 9.478 -9.533 -24.741 1.00 95.69 85 LEU A CA 1
ATOM 697 C C . LEU A 1 85 ? 10.914 -9.970 -24.371 1.00 95.69 85 LEU A C 1
ATOM 699 O O . LEU A 1 85 ? 11.745 -9.140 -23.994 1.00 95.69 85 LEU A O 1
ATOM 703 N N . PRO A 1 86 ? 11.253 -11.271 -24.459 1.00 94.12 86 PRO A N 1
ATOM 704 C CA . PRO A 1 86 ? 12.529 -11.782 -23.955 1.00 94.12 86 PRO A CA 1
ATOM 705 C C . PRO A 1 86 ? 13.753 -11.185 -24.665 1.00 94.12 86 PRO A C 1
ATOM 707 O O . PRO A 1 86 ? 14.817 -11.105 -24.057 1.00 94.12 86 PRO A O 1
ATOM 710 N N . ASN A 1 87 ? 13.605 -10.743 -25.920 1.00 96.75 87 ASN A N 1
ATOM 711 C CA . ASN A 1 87 ? 14.684 -10.115 -26.689 1.00 96.75 87 ASN A CA 1
ATOM 712 C C . ASN A 1 87 ? 15.045 -8.711 -26.178 1.00 96.75 87 ASN A C 1
ATOM 714 O O . 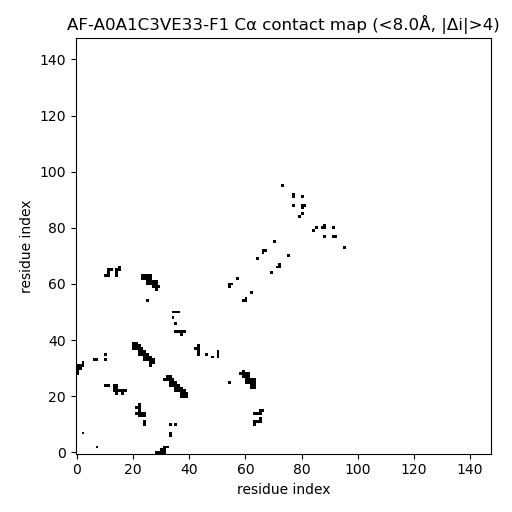ASN A 1 87 ? 16.191 -8.303 -26.328 1.00 96.75 87 ASN A O 1
ATOM 718 N N . ASP A 1 88 ? 14.100 -8.007 -25.547 1.00 94.62 88 ASP A N 1
ATOM 719 C CA . ASP A 1 88 ? 14.285 -6.636 -25.046 1.00 94.62 88 ASP A CA 1
ATOM 720 C C . ASP A 1 88 ? 14.598 -6.611 -23.536 1.00 94.62 88 ASP A C 1
ATOM 722 O O . ASP A 1 88 ? 14.693 -5.552 -22.910 1.00 94.62 88 ASP A O 1
ATOM 726 N N . LEU A 1 89 ? 14.743 -7.786 -22.912 1.00 92.50 89 LEU A N 1
ATOM 727 C CA . LEU A 1 89 ? 14.924 -7.927 -21.468 1.00 92.50 89 LEU A CA 1
ATOM 728 C C . LEU A 1 89 ? 16.153 -7.176 -20.953 1.00 92.50 89 LEU A C 1
ATOM 730 O O . LEU A 1 89 ? 16.080 -6.539 -19.901 1.00 92.50 89 LEU A O 1
ATOM 734 N N . ASP A 1 90 ? 17.271 -7.252 -21.671 1.00 92.00 90 ASP A N 1
ATOM 735 C CA . ASP A 1 90 ? 18.522 -6.620 -21.251 1.00 92.00 90 ASP A CA 1
ATOM 736 C C . ASP A 1 90 ? 18.439 -5.090 -21.322 1.00 92.00 90 ASP A C 1
ATOM 738 O O . ASP A 1 90 ? 18.880 -4.407 -20.392 1.00 92.00 90 ASP A O 1
ATOM 742 N N . ASP A 1 91 ? 17.770 -4.552 -22.342 1.00 92.75 91 ASP A N 1
ATOM 743 C CA . ASP A 1 91 ? 17.528 -3.115 -22.475 1.00 92.75 91 ASP A CA 1
ATOM 744 C C . ASP A 1 91 ? 16.616 -2.602 -21.356 1.00 92.75 91 ASP A C 1
ATOM 746 O O . ASP A 1 91 ? 16.913 -1.598 -20.699 1.00 92.75 91 ASP A O 1
ATOM 750 N N . VAL A 1 92 ? 15.532 -3.323 -21.054 1.00 91.12 92 VAL A N 1
ATOM 751 C CA . VAL A 1 92 ? 14.629 -2.946 -19.958 1.00 91.12 92 VAL A CA 1
ATOM 752 C C . VAL A 1 92 ? 15.323 -3.065 -18.602 1.00 91.12 92 VAL A C 1
ATOM 754 O O . VAL A 1 92 ? 15.141 -2.200 -17.739 1.00 91.12 92 VAL A O 1
ATOM 757 N N . ARG A 1 93 ? 16.158 -4.088 -18.390 1.00 89.25 93 ARG A N 1
ATOM 758 C CA . ARG A 1 93 ? 16.993 -4.201 -17.183 1.00 89.25 93 ARG A CA 1
ATOM 759 C C . ARG A 1 93 ? 17.920 -3.006 -17.041 1.00 89.25 93 ARG A C 1
ATOM 761 O O . ARG A 1 93 ? 17.990 -2.428 -15.960 1.00 89.25 93 ARG A O 1
ATOM 768 N N . TYR A 1 94 ? 18.579 -2.604 -18.122 1.00 89.38 94 TYR A N 1
ATOM 769 C CA . TYR A 1 94 ? 19.465 -1.448 -18.117 1.00 89.38 94 TYR A CA 1
ATOM 770 C C . TYR A 1 94 ? 18.716 -0.151 -17.775 1.00 89.38 94 TYR A C 1
ATOM 772 O O . TYR A 1 94 ? 19.140 0.595 -16.888 1.00 89.38 94 TYR A O 1
ATOM 780 N N . ILE A 1 95 ? 17.575 0.105 -18.419 1.00 88.12 95 ILE A N 1
ATOM 781 C CA . ILE A 1 95 ? 16.786 1.327 -18.199 1.00 88.12 95 ILE A CA 1
ATOM 782 C C . ILE A 1 95 ? 16.195 1.346 -16.785 1.00 88.12 95 ILE A C 1
ATOM 784 O O . ILE A 1 95 ? 16.277 2.357 -16.090 1.00 88.12 95 ILE A O 1
ATOM 788 N N . SER A 1 96 ? 15.636 0.228 -16.319 1.00 83.06 96 SER A N 1
ATOM 789 C CA . SER A 1 96 ? 15.016 0.139 -14.992 1.00 83.06 96 SER A CA 1
ATOM 790 C C . SER A 1 96 ? 16.037 0.159 -13.853 1.00 83.06 96 SER A C 1
ATOM 792 O O . SER A 1 96 ? 15.735 0.669 -12.775 1.00 83.06 96 SER A O 1
ATOM 794 N N . ALA A 1 97 ? 17.260 -0.335 -14.063 1.00 79.12 97 ALA A N 1
ATOM 795 C CA . ALA A 1 97 ? 18.347 -0.230 -13.093 1.00 79.12 97 ALA A CA 1
ATOM 796 C C . ALA A 1 97 ? 18.809 1.223 -12.907 1.00 79.12 97 ALA A C 1
ATOM 798 O O . ALA A 1 97 ? 18.990 1.654 -11.769 1.00 79.12 97 ALA A O 1
ATOM 799 N N . ASN A 1 98 ? 18.931 1.970 -14.009 1.00 70.94 98 ASN A N 1
ATOM 800 C CA . ASN A 1 98 ? 19.471 3.333 -14.032 1.00 70.94 98 ASN A CA 1
ATOM 801 C C . ASN A 1 98 ? 18.411 4.436 -13.913 1.00 70.94 98 ASN A C 1
ATOM 803 O O . ASN A 1 98 ? 18.755 5.613 -13.799 1.00 70.94 98 ASN A O 1
ATOM 807 N N . ALA A 1 99 ? 17.126 4.081 -13.925 1.00 62.72 99 ALA A N 1
ATOM 808 C CA . ALA A 1 99 ? 16.060 5.018 -13.625 1.00 62.72 99 ALA A CA 1
ATOM 809 C C . ALA A 1 99 ? 16.241 5.539 -12.192 1.00 62.72 99 ALA A C 1
ATOM 811 O O . ALA A 1 99 ? 16.147 4.785 -11.218 1.00 62.72 99 ALA A O 1
ATOM 812 N N . ALA A 1 100 ? 16.509 6.842 -12.074 1.00 56.06 100 ALA A N 1
ATOM 813 C CA . ALA A 1 100 ? 16.408 7.553 -10.808 1.00 56.06 100 ALA A CA 1
ATOM 814 C C . ALA A 1 100 ? 15.029 7.265 -10.185 1.00 56.06 100 ALA A C 1
ATOM 816 O O . ALA A 1 100 ? 14.060 7.100 -10.937 1.00 56.06 100 ALA A O 1
ATOM 817 N N . PRO A 1 101 ? 14.914 7.190 -8.844 1.00 49.69 101 PRO A N 1
ATOM 818 C CA . PRO A 1 101 ? 13.629 6.951 -8.199 1.00 49.69 101 PRO A CA 1
ATOM 819 C C . PRO A 1 101 ? 12.603 7.930 -8.765 1.00 49.69 101 PRO A C 1
ATOM 821 O O . PRO A 1 101 ? 12.883 9.130 -8.874 1.00 49.69 101 PRO A O 1
ATOM 824 N N . ILE A 1 102 ? 11.446 7.402 -9.175 1.00 52.56 102 ILE A N 1
ATOM 825 C CA . ILE A 1 102 ? 10.331 8.208 -9.665 1.00 52.56 102 ILE A CA 1
ATOM 826 C C . ILE A 1 102 ? 10.003 9.154 -8.521 1.00 52.56 102 ILE A C 1
ATOM 828 O O . ILE A 1 102 ? 9.526 8.746 -7.466 1.00 52.56 102 ILE A O 1
ATOM 832 N N . ARG A 1 103 ? 10.397 10.413 -8.686 1.00 44.69 103 ARG A N 1
ATOM 833 C CA . ARG A 1 103 ? 10.285 11.415 -7.644 1.00 44.69 103 ARG A CA 1
ATOM 834 C C . ARG A 1 103 ? 8.792 11.654 -7.470 1.00 44.69 103 ARG A C 1
ATOM 836 O O . ARG A 1 103 ? 8.201 12.323 -8.319 1.00 44.69 103 ARG A O 1
ATOM 843 N N . SER A 1 104 ? 8.186 11.086 -6.421 1.00 41.97 104 SER A N 1
ATOM 844 C CA . SER A 1 104 ? 6.827 11.473 -6.042 1.00 41.97 104 SER A CA 1
ATOM 845 C C . SER A 1 104 ? 6.834 12.996 -5.927 1.00 41.97 104 SER A C 1
ATOM 847 O O . SER A 1 104 ? 7.844 13.597 -5.529 1.00 41.97 104 SER A O 1
ATOM 849 N N . SER A 1 105 ? 5.796 13.609 -6.491 1.00 42.50 105 SER A N 1
ATOM 850 C CA . SER A 1 105 ? 5.713 15.030 -6.817 1.00 42.50 105 SER A CA 1
ATOM 851 C C . SER A 1 105 ? 6.476 15.891 -5.814 1.00 42.50 105 SER A C 1
ATOM 853 O O . SER A 1 105 ? 6.065 16.048 -4.666 1.00 42.50 105 SER A O 1
ATOM 855 N N . ARG A 1 106 ? 7.606 16.458 -6.261 1.00 43.00 106 ARG A N 1
ATOM 856 C CA . ARG A 1 106 ? 8.253 17.576 -5.575 1.00 43.00 106 ARG A CA 1
ATOM 857 C C . ARG A 1 106 ? 7.152 18.620 -5.423 1.00 43.00 106 ARG A C 1
ATOM 859 O O . ARG A 1 106 ? 6.729 19.178 -6.433 1.00 43.00 106 ARG A O 1
ATOM 866 N N . ALA A 1 107 ? 6.679 18.861 -4.204 1.00 42.69 107 ALA A N 1
ATOM 867 C CA . ALA A 1 107 ? 6.031 20.121 -3.907 1.00 42.69 107 ALA A CA 1
ATOM 868 C C . ALA A 1 107 ? 6.976 21.206 -4.439 1.00 42.69 107 ALA A C 1
ATOM 870 O O . ALA A 1 107 ? 8.154 21.247 -4.071 1.00 42.69 107 ALA A O 1
ATOM 871 N N . CYS A 1 108 ? 6.508 22.005 -5.395 1.00 35.12 108 CYS A N 1
ATOM 872 C CA . CYS A 1 108 ? 7.162 23.262 -5.708 1.00 35.12 108 CYS A CA 1
ATOM 873 C C . CYS A 1 108 ? 7.071 24.108 -4.438 1.00 35.12 108 CYS A C 1
ATOM 875 O O . CYS A 1 108 ? 6.061 24.767 -4.212 1.00 35.12 108 CYS A O 1
ATOM 877 N N . SER A 1 109 ? 8.093 24.057 -3.587 1.00 41.34 109 SER A N 1
ATOM 878 C CA . SER A 1 109 ? 8.284 25.085 -2.575 1.00 41.34 109 SER A CA 1
ATOM 879 C C . SER A 1 109 ? 8.675 26.368 -3.311 1.00 41.34 109 SER A C 1
ATOM 881 O O . SER A 1 109 ? 9.637 26.345 -4.084 1.00 41.34 109 SER A O 1
ATOM 883 N N . PRO A 1 110 ? 7.937 27.474 -3.138 1.00 44.28 110 PRO A N 1
ATOM 884 C CA . PRO A 1 110 ? 8.394 28.765 -3.607 1.00 44.28 110 PRO A CA 1
ATOM 885 C C . PRO A 1 110 ? 9.563 29.190 -2.714 1.00 44.28 110 PRO A C 1
ATOM 887 O O . PRO A 1 110 ? 9.382 29.491 -1.536 1.00 44.28 110 PRO A O 1
ATOM 890 N N . ASP A 1 111 ? 10.774 29.185 -3.263 1.00 42.31 111 ASP A N 1
ATOM 891 C CA . ASP A 1 111 ? 11.909 29.857 -2.639 1.00 42.31 111 ASP A CA 1
ATOM 892 C C . ASP A 1 111 ? 11.598 31.352 -2.538 1.00 42.31 111 ASP A C 1
ATOM 894 O O . ASP A 1 111 ? 11.446 32.029 -3.558 1.00 42.31 111 ASP A O 1
ATOM 898 N N . GLY A 1 112 ? 11.548 31.893 -1.320 1.00 45.69 112 GLY A N 1
ATOM 899 C CA . GLY A 1 112 ? 11.601 33.339 -1.169 1.00 45.69 112 GLY A CA 1
ATOM 900 C C . GLY A 1 112 ? 11.150 33.911 0.159 1.00 45.69 112 GLY A C 1
ATOM 901 O O . GLY A 1 112 ? 10.204 34.678 0.149 1.00 45.69 112 GLY A O 1
ATOM 902 N N . GLU A 1 113 ? 11.895 33.687 1.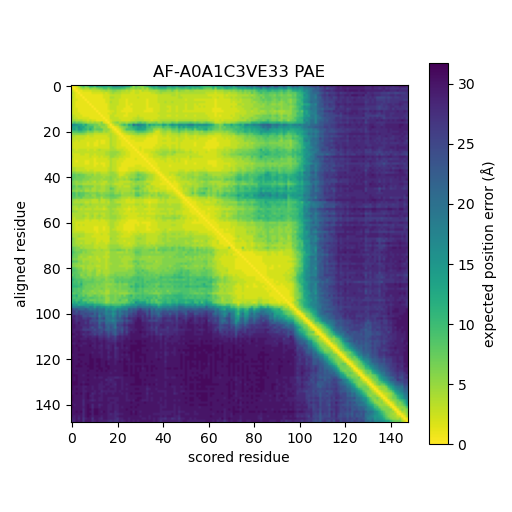244 1.00 37.78 113 GLU A N 1
ATOM 903 C CA . GLU A 1 113 ? 12.040 34.717 2.286 1.00 37.78 113 GLU A CA 1
ATOM 904 C C . GLU A 1 113 ? 13.489 34.755 2.787 1.00 37.78 113 GLU A C 1
ATOM 906 O O . GLU A 1 113 ? 13.913 34.032 3.687 1.00 37.78 113 GLU A O 1
ATOM 911 N N . ARG A 1 114 ? 14.292 35.619 2.154 1.00 38.16 114 ARG A N 1
ATOM 912 C CA . ARG A 1 114 ? 15.618 35.991 2.647 1.00 38.16 114 ARG A CA 1
ATOM 913 C C . ARG A 1 114 ? 15.437 37.113 3.667 1.00 38.16 114 ARG A C 1
ATOM 915 O O . ARG A 1 114 ? 15.105 38.237 3.306 1.00 38.16 114 ARG A O 1
ATOM 922 N N . SER A 1 115 ? 15.655 36.761 4.930 1.00 37.25 115 SER A N 1
ATOM 923 C CA . SER A 1 115 ? 15.707 37.635 6.105 1.00 37.25 115 SER A CA 1
ATOM 924 C C . SER A 1 115 ? 16.426 38.972 5.837 1.00 37.25 115 SER A C 1
ATOM 926 O O . SER A 1 115 ? 17.574 38.996 5.383 1.00 37.25 115 SER A O 1
ATOM 928 N N . MET A 1 116 ? 15.740 40.088 6.120 1.00 41.31 116 MET A N 1
ATOM 929 C CA . MET A 1 116 ? 16.293 41.445 6.116 1.00 41.31 116 MET A CA 1
ATOM 930 C C . MET A 1 116 ? 16.903 41.772 7.484 1.00 41.31 116 MET A C 1
ATOM 932 O O . MET A 1 116 ? 16.207 42.227 8.386 1.00 41.31 116 MET A O 1
ATOM 936 N N . LEU A 1 117 ? 18.219 41.611 7.609 1.00 41.00 117 LEU A N 1
ATOM 937 C CA . LEU A 1 117 ? 19.049 42.322 8.585 1.00 41.00 117 LEU A CA 1
ATOM 938 C C . LEU A 1 117 ? 20.464 42.474 8.010 1.00 41.00 117 LEU A C 1
ATOM 940 O O . LEU A 1 117 ? 21.148 41.483 7.773 1.00 41.00 117 LEU A O 1
ATOM 944 N N . GLY A 1 118 ? 20.901 43.718 7.789 1.00 31.66 118 GLY A N 1
ATOM 945 C CA . GLY A 1 118 ? 22.301 44.037 7.483 1.00 31.66 118 GLY A CA 1
ATOM 946 C C . GLY A 1 118 ? 22.487 45.107 6.408 1.00 31.66 118 GLY A C 1
ATOM 947 O O . GLY A 1 118 ? 22.451 44.826 5.216 1.00 31.66 118 GLY A O 1
ATOM 948 N N . MET A 1 119 ? 22.711 46.342 6.851 1.00 34.03 119 MET A N 1
ATOM 949 C CA . MET A 1 119 ? 23.092 47.513 6.055 1.00 34.03 119 MET A CA 1
ATOM 950 C C . MET A 1 119 ? 24.426 47.296 5.319 1.00 34.03 119 MET A C 1
ATOM 952 O O . MET A 1 119 ? 25.355 46.782 5.931 1.00 34.03 119 MET A O 1
ATOM 956 N N . THR A 1 120 ? 24.579 47.782 4.079 1.00 31.83 120 THR A N 1
ATOM 957 C CA . THR A 1 120 ? 25.650 48.732 3.674 1.00 31.83 120 THR A CA 1
ATOM 958 C C . THR A 1 120 ? 25.583 49.102 2.185 1.00 31.83 120 THR A C 1
ATOM 960 O O . THR A 1 120 ? 25.193 48.329 1.318 1.00 31.83 120 THR A O 1
ATOM 963 N N . THR A 1 121 ? 25.940 50.353 1.918 1.00 38.19 121 THR A N 1
ATOM 964 C CA . THR A 1 121 ? 25.952 51.081 0.645 1.00 38.19 121 THR A CA 1
ATOM 965 C C . THR A 1 121 ? 26.951 50.536 -0.383 1.00 38.19 121 THR A C 1
ATOM 967 O O . THR A 1 121 ? 28.127 50.423 -0.048 1.00 38.19 121 THR A O 1
ATOM 970 N N . ALA A 1 122 ? 26.547 50.353 -1.651 1.00 33.41 122 ALA A N 1
ATOM 971 C CA . ALA A 1 122 ? 27.460 50.392 -2.808 1.00 33.41 122 ALA A CA 1
ATOM 972 C C . ALA A 1 122 ? 26.731 50.534 -4.171 1.00 33.41 122 ALA A C 1
ATOM 974 O O . ALA A 1 122 ? 26.123 49.607 -4.689 1.00 33.41 122 ALA A O 1
ATOM 975 N N . THR A 1 123 ? 26.813 51.740 -4.736 1.00 30.80 123 THR A N 1
ATOM 976 C CA . THR A 1 123 ? 27.154 52.104 -6.128 1.00 30.80 123 THR A CA 1
ATOM 977 C C . THR A 1 123 ? 26.788 51.183 -7.320 1.00 30.80 123 THR A C 1
ATOM 979 O O . THR A 1 123 ? 27.476 50.220 -7.620 1.00 30.80 123 THR A O 1
ATOM 982 N N . ARG A 1 124 ? 25.819 51.663 -8.121 1.00 31.12 124 ARG A N 1
ATOM 983 C CA . ARG A 1 124 ? 25.851 51.918 -9.591 1.00 31.12 124 ARG A CA 1
ATOM 984 C C . ARG A 1 124 ? 26.394 50.826 -10.555 1.00 31.12 124 ARG A C 1
ATOM 986 O O . ARG A 1 124 ? 27.602 50.675 -10.678 1.00 31.12 124 ARG A O 1
ATOM 993 N N . ARG A 1 125 ? 25.512 50.325 -11.443 1.00 31.92 125 ARG A N 1
ATOM 994 C CA . ARG A 1 125 ? 25.552 50.354 -12.943 1.00 31.92 125 ARG A CA 1
ATOM 995 C C . ARG A 1 125 ? 24.989 49.070 -13.583 1.00 31.92 125 ARG A C 1
ATOM 997 O O . ARG A 1 125 ? 25.363 47.976 -13.194 1.00 31.92 125 ARG A O 1
ATOM 1004 N N . GLY A 1 126 ? 24.238 49.260 -14.675 1.00 31.73 126 GLY A N 1
ATOM 1005 C CA . GLY A 1 126 ? 24.014 48.274 -15.747 1.00 31.73 126 GLY A CA 1
ATOM 1006 C C . GLY A 1 126 ? 22.607 47.668 -15.728 1.00 31.73 126 GLY A C 1
ATOM 1007 O O . GLY A 1 126 ? 22.319 46.843 -14.882 1.00 31.73 126 GLY A O 1
ATOM 1008 N N . SER A 1 127 ? 21.642 48.181 -16.500 1.00 37.66 127 SER A N 1
ATOM 1009 C CA . SER A 1 127 ? 21.441 47.919 -17.941 1.00 37.66 127 SER A CA 1
ATOM 1010 C C . SER A 1 127 ? 21.063 46.467 -18.236 1.00 37.66 127 SER A C 1
ATOM 1012 O O . SER A 1 127 ? 21.929 45.600 -18.228 1.00 37.66 127 SER A O 1
ATOM 1014 N N . GLY A 1 128 ? 19.805 46.233 -18.617 1.00 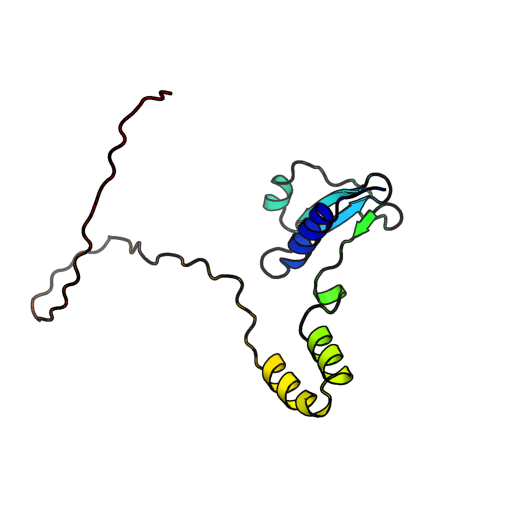34.94 128 GLY A N 1
ATOM 1015 C CA . GLY A 1 128 ? 19.411 44.982 -19.266 1.00 34.94 128 GLY A CA 1
ATOM 1016 C C . GLY A 1 128 ? 17.918 44.712 -19.193 1.00 34.94 128 GLY A C 1
ATOM 1017 O O . GLY A 1 128 ? 17.431 44.195 -18.200 1.00 34.94 128 GLY A O 1
ATOM 1018 N N . HIS A 1 129 ? 17.194 45.089 -20.239 1.00 38.19 129 HIS A N 1
ATOM 1019 C CA . HIS A 1 129 ? 15.758 44.883 -20.394 1.00 38.19 129 HIS A CA 1
ATOM 1020 C C . HIS A 1 129 ? 15.379 43.391 -20.414 1.00 38.19 129 HIS A C 1
ATOM 1022 O O . HIS A 1 129 ? 16.011 42.619 -21.127 1.00 38.19 129 HIS A O 1
ATOM 1028 N N . CYS A 1 130 ? 14.249 43.029 -19.800 1.00 31.11 130 CYS A N 1
ATOM 1029 C CA . CYS A 1 130 ? 13.216 42.266 -20.507 1.00 31.11 130 CYS A CA 1
ATOM 1030 C C . CYS A 1 130 ? 11.867 42.401 -19.791 1.00 31.11 130 CYS A C 1
ATOM 1032 O O . CYS A 1 130 ? 11.731 42.098 -18.609 1.00 31.11 130 CYS A O 1
ATOM 1034 N N . ALA A 1 131 ? 10.886 42.915 -20.523 1.00 43.75 131 ALA A N 1
ATOM 1035 C CA . ALA A 1 131 ? 9.524 43.141 -20.081 1.00 43.75 131 ALA A CA 1
ATOM 1036 C C . ALA A 1 131 ? 8.659 41.944 -20.467 1.00 43.75 131 ALA A C 1
ATOM 1038 O O . ALA A 1 131 ? 8.640 41.613 -21.644 1.00 43.75 131 ALA A O 1
ATOM 1039 N N . ILE A 1 132 ? 7.875 41.392 -19.537 1.00 40.16 132 ILE A N 1
ATOM 1040 C CA . ILE A 1 132 ? 6.565 40.799 -19.847 1.00 40.16 132 ILE A CA 1
ATOM 1041 C C . ILE A 1 132 ? 5.636 41.120 -18.673 1.00 40.16 132 ILE A C 1
ATOM 1043 O O . ILE A 1 132 ? 5.808 40.630 -17.560 1.00 40.16 132 ILE A O 1
ATOM 1047 N N . GLY A 1 133 ? 4.680 42.012 -18.928 1.00 35.50 133 GLY A N 1
ATOM 1048 C CA . GLY A 1 133 ? 3.668 42.422 -17.966 1.00 35.50 133 GLY A CA 1
ATOM 1049 C C . GLY A 1 133 ? 2.618 41.337 -17.751 1.00 35.50 133 GLY A C 1
ATOM 1050 O O . GLY A 1 133 ? 1.998 40.866 -18.702 1.00 35.50 133 GLY A O 1
ATOM 1051 N N . ALA A 1 134 ? 2.361 41.001 -16.491 1.00 36.28 134 ALA A N 1
ATOM 1052 C CA . ALA A 1 134 ? 1.152 40.295 -16.100 1.00 36.28 134 ALA A CA 1
ATOM 1053 C C . ALA A 1 134 ? 0.067 41.333 -15.783 1.00 36.28 134 ALA A C 1
ATOM 1055 O O . ALA A 1 134 ? 0.163 42.096 -14.820 1.00 36.28 134 ALA A O 1
ATOM 1056 N N . ARG A 1 135 ? -0.972 41.378 -16.626 1.00 40.47 135 ARG A N 1
ATOM 1057 C CA . ARG A 1 135 ? -2.223 42.079 -16.327 1.00 40.47 135 ARG A CA 1
ATOM 1058 C C . ARG A 1 135 ? -2.860 41.424 -15.108 1.00 40.47 135 ARG A C 1
ATOM 1060 O O . ARG A 1 135 ? -3.387 40.320 -15.175 1.00 40.47 135 ARG A O 1
ATOM 1067 N N . PHE A 1 136 ? -2.841 42.164 -14.016 1.00 32.03 136 PHE A N 1
ATOM 1068 C CA . PHE A 1 136 ? -3.657 41.946 -12.841 1.00 32.03 136 PHE A CA 1
ATOM 1069 C C . PHE A 1 136 ? -5.131 42.162 -13.214 1.00 32.03 136 PHE A C 1
ATOM 1071 O O . PHE A 1 136 ? -5.513 43.257 -13.634 1.00 32.03 136 PHE A O 1
ATOM 1078 N N . ARG A 1 137 ? -5.974 41.133 -13.090 1.00 37.59 137 ARG A N 1
ATOM 1079 C CA . ARG A 1 137 ? -7.430 41.311 -13.082 1.00 37.59 137 ARG A CA 1
ATOM 1080 C C . ARG A 1 137 ? -7.967 40.731 -11.784 1.00 37.59 137 ARG A C 1
ATOM 1082 O O . ARG A 1 137 ? -8.170 39.529 -11.662 1.00 37.59 137 ARG A O 1
ATOM 1089 N N . GLN A 1 138 ? -8.135 41.619 -10.810 1.00 38.97 138 GLN A N 1
ATOM 1090 C CA . GLN A 1 138 ? -8.898 41.352 -9.602 1.00 38.97 138 GLN A CA 1
ATOM 1091 C C . GLN A 1 138 ? -10.364 41.082 -9.943 1.00 38.97 138 GLN A C 1
ATOM 1093 O O . GLN A 1 138 ? -10.959 41.694 -10.833 1.00 38.97 138 GLN A O 1
ATOM 1098 N N . SER A 1 139 ? -10.894 40.143 -9.177 1.00 41.31 139 SER A N 1
ATOM 1099 C CA . SER A 1 139 ? -12.282 39.759 -8.994 1.00 41.31 139 SER A CA 1
ATOM 1100 C C . SER A 1 139 ? -13.221 40.939 -8.739 1.00 41.31 139 SER A C 1
ATOM 1102 O O . SER A 1 139 ? -12.865 41.899 -8.057 1.00 41.31 139 SER A O 1
ATOM 1104 N N . ARG A 1 140 ? -14.476 40.798 -9.181 1.00 42.38 140 ARG A N 1
ATOM 1105 C CA . ARG A 1 140 ? -15.638 41.261 -8.413 1.00 42.38 140 ARG A CA 1
ATOM 1106 C C . ARG A 1 140 ? -16.772 40.251 -8.525 1.00 42.38 140 ARG A C 1
ATOM 1108 O O . ARG A 1 140 ? -17.200 39.892 -9.617 1.00 42.38 140 ARG A O 1
ATOM 1115 N N . SER A 1 141 ? -17.198 39.811 -7.352 1.00 45.50 141 SER A N 1
ATOM 1116 C CA . SER A 1 141 ? -18.484 39.218 -7.025 1.00 45.50 141 SER A CA 1
ATOM 1117 C C . SER A 1 141 ? -19.631 40.183 -7.343 1.00 45.50 141 SER A C 1
ATOM 1119 O O . SER A 1 141 ? -19.499 41.388 -7.127 1.00 45.50 141 SER A O 1
ATOM 1121 N N . SER A 1 142 ? -20.756 39.651 -7.824 1.00 41.38 142 SER A N 1
ATOM 1122 C CA . SER A 1 142 ? -22.063 40.323 -7.813 1.00 41.38 142 SER A CA 1
ATOM 1123 C C . SER A 1 142 ? -23.178 39.328 -8.165 1.00 41.38 142 SER A C 1
ATOM 1125 O O . SER A 1 142 ? -23.368 38.991 -9.327 1.00 41.38 142 SER A O 1
ATOM 1127 N N . THR A 1 143 ? -23.847 38.861 -7.115 1.00 44.25 143 THR A N 1
ATOM 1128 C CA . THR A 1 143 ? -25.280 38.530 -6.946 1.00 44.25 143 THR A CA 1
ATOM 1129 C C . THR A 1 143 ? -26.263 38.606 -8.138 1.00 44.25 143 THR A C 1
ATOM 1131 O O . THR A 1 143 ? -26.419 39.675 -8.726 1.00 44.25 143 THR A O 1
ATOM 1134 N N . ASP A 1 144 ? -26.993 37.479 -8.296 1.00 40.06 144 ASP A N 1
ATOM 1135 C CA . ASP A 1 144 ? -28.444 37.247 -8.565 1.00 40.06 144 ASP A CA 1
ATOM 1136 C C . ASP A 1 144 ? -29.106 37.652 -9.906 1.00 40.06 144 ASP A C 1
ATOM 1138 O O . ASP A 1 144 ? -28.587 38.541 -10.579 1.00 40.06 144 ASP A O 1
ATOM 1142 N N . PRO A 1 145 ? -30.298 37.102 -10.298 1.00 55.28 145 PRO A N 1
ATOM 1143 C CA . PRO A 1 145 ? -31.170 36.052 -9.702 1.00 55.28 145 PRO A CA 1
ATOM 1144 C C . PRO A 1 145 ? -31.645 34.951 -10.713 1.00 55.28 145 PRO A C 1
ATOM 1146 O O . PRO A 1 145 ? -31.250 34.976 -11.881 1.00 55.28 145 PRO A O 1
ATOM 1149 N N . PRO A 1 146 ? -32.520 33.993 -10.311 1.00 63.62 146 PRO A N 1
ATOM 1150 C CA . PRO A 1 146 ? -33.085 32.961 -11.192 1.00 63.62 146 PRO A CA 1
ATOM 1151 C C . PRO A 1 146 ? -34.486 33.325 -11.716 1.00 63.62 146 PRO A C 1
ATOM 1153 O O . PRO A 1 146 ? -35.305 33.776 -10.933 1.00 63.62 146 PRO A O 1
ATOM 1156 N N . PHE A 1 147 ? -34.772 33.071 -12.997 1.00 43.44 147 PHE A N 1
ATOM 1157 C CA . PHE A 1 147 ? -36.097 32.871 -13.632 1.00 43.44 147 PHE A CA 1
ATOM 1158 C C . PHE A 1 147 ? -35.781 32.342 -15.053 1.00 43.44 147 PHE A C 1
ATOM 1160 O O . PHE A 1 147 ? -34.877 32.867 -15.695 1.00 43.44 147 PHE A O 1
ATOM 1167 N N . THR A 1 148 ? -36.381 31.296 -15.621 1.00 50.66 148 THR A N 1
ATOM 1168 C CA . THR A 1 148 ? -37.757 30.777 -15.573 1.00 50.66 148 THR A CA 1
ATOM 1169 C C . THR A 1 148 ? -37.725 29.293 -15.935 1.00 50.66 148 THR A C 1
ATOM 1171 O O . THR A 1 148 ? -36.816 28.922 -16.713 1.00 50.66 148 THR A O 1
#

Secondary structure (DSSP, 8-state):
----HHHHHHHHHHHTTTTTS-EEEEEETTT--EEEEESSHHHHTT-SSPPPTTTT-TTTEEEPP-TTTTTTTHHHHHHHHHHH-GGGHHHHHHHHHH--------------------------------------------------

Nearest PDB structures (foldseek):
  7mdc-assembly1_A  TM=3.479E-01  e=9.001E+00  Escherichia coli

Sequence (148 aa):
MRVKFGDILQAFEFADISGIVECRTFVCRQTGKIYYQFDQDNLQELEDDELPDDIEDETKYLQIPNSRDLDLGKPLVIAFVREFLPNDLDDVRYISANAAPIRSSRACSPDGERSMLGMTTATRRGSGHCAIGARFRQSRSSTDPPFT

Organism: NCBI:txid108015

Radius of gyration: 26.96 Å; Cα contacts (8 Å, |Δi|>4): 112; chains: 1; bounding box: 65×67×49 Å

Solvent-accessible surface area (backbone atoms only — not comparable to full-atom values): 9856 Å² total; per-residue (Å²): 104,75,65,57,67,68,61,53,49,52,44,31,53,49,20,47,43,65,86,84,50,60,35,51,21,33,34,32,61,72,72,40,52,74,48,78,45,45,81,47,67,83,59,39,71,71,47,91,68,82,80,60,98,63,62,84,39,70,89,50,22,43,73,51,61,31,43,73,80,66,41,59,54,70,63,45,53,52,54,52,31,54,74,78,38,60,90,51,36,65,60,50,49,52,52,63,68,68,52,69,78,84,70,70,80,75,74,82,72,82,88,80,84,82,82,91,81,82,90,82,92,80,85,89,87,81,88,82,88,84,90,81,86,79,85,83,78,82,86,81,89,80,84,89,87,90,86,133

Foldseek 3Di:
DDDDPVVLVVQQVQCQVPPPWHWKWKAFPPPRDIDIDTPDVVVVVVDPDDDDPCRVVCVGIPIRDYCVVVVNAPSVVLVVCVVPPVVCNVVSVVCSVPDDPPPDDDPPDPDDDDDDDDDDDDDDDDDDDDDDDDDDDDDDDDDDDDDD